Protein AF-A0A961NTB1-F1 (afdb_monomer)

pLDDT: mean 73.33, std 10.01, range [42.09, 91.25]

Radius of gyration: 29.74 Å; Cα contacts (8 Å, |Δi|>4): 71; chains: 1; bounding box: 65×38×80 Å

Secondary structure (DSSP, 8-state):
----TT-HHHHHHHHHHH-SSS--HHHHHHHHH-HHHHHHHHHHHHHHHHHHHHTTSPPPHHHHHHHIIIIIHHHHHHHHHHHHHHHHHHHHHHHHHHHTTSTTT--HHHHHHHHHHHHHHHHHHHHHHHHHHHHHHHHHHHHHHHHHHIIIIIHHHHTT-

Sequence (161 aa):
MKNNTSDPRAMAMREIYTNTSDLSGTTRALIQKEPAIRAEYELARRIEDGITRLATRPVPGRLRSMVFGALYQPAYRVWHILAATLLLGVAPLFLAHSFRNLPGLGSGWIASMFALYGVLILVLMMPLAFQIFRKNTDRLEHFKDSFDDYIEHGLRALRFR

Solvent-accessible surface area (backbone atoms only — not comparable to full-atom values): 9027 Å² total; per-residue (Å²): 134,82,80,72,85,77,44,69,64,58,52,34,52,52,44,40,77,72,38,72,88,75,65,54,73,68,39,53,52,42,38,75,72,33,70,70,53,31,53,50,44,54,50,45,47,53,49,51,54,49,56,65,48,50,79,75,47,81,73,54,67,69,58,52,50,50,50,41,60,60,52,51,48,53,51,52,51,51,51,51,51,50,51,50,51,51,50,56,49,46,48,34,56,53,49,42,58,61,38,58,78,39,89,92,60,50,49,68,65,57,44,49,53,36,50,51,50,26,53,51,51,53,61,66,43,46,62,56,53,49,53,53,51,51,58,50,51,58,51,46,52,53,43,50,55,52,49,52,50,42,54,63,53,52,51,54,63,61,73,78,111

Foldseek 3Di:
DPPPVPDLLVVLLVQLQVDLVDDDPSSVVCLVVPVVSVVSSVVSVVVVVVVVVVVVDDDPVVVVVLCCVLPVVLVVVLVVLVVVLVCLLCVLVVVLVVQCPPPPRNDVVNNVVSNVVSVVVNVVCVVVNVVSVVVSVVSNVVSVVVVVVCVVVVVVVVVVD

Mean predicted aligned error: 15.98 Å

Structure (mmCIF, N/CA/C/O backbone):
data_AF-A0A961NTB1-F1
#
_entry.id   AF-A0A961NTB1-F1
#
loop_
_atom_site.group_PDB
_atom_site.id
_atom_site.type_symbol
_atom_site.label_atom_id
_atom_site.label_alt_id
_atom_site.label_comp_id
_atom_site.label_asym_id
_atom_site.label_entity_id
_atom_site.label_seq_id
_atom_site.pdbx_PDB_ins_code
_atom_site.Cartn_x
_atom_site.Cartn_y
_atom_site.Cartn_z
_atom_site.occupancy
_atom_site.B_iso_or_equiv
_atom_site.auth_seq_id
_atom_site.auth_comp_id
_atom_site.auth_asym_id
_atom_site.auth_atom_id
_atom_site.pdbx_PDB_model_num
ATOM 1 N N . MET A 1 1 ? -1.975 20.776 36.858 1.00 45.09 1 MET A N 1
ATOM 2 C CA . MET A 1 1 ? -2.277 19.413 36.367 1.00 45.09 1 MET A CA 1
ATOM 3 C C . MET A 1 1 ? -1.853 18.424 37.444 1.00 45.09 1 MET A C 1
ATOM 5 O O . MET A 1 1 ? -0.663 18.191 37.600 1.00 45.09 1 MET A O 1
ATOM 9 N N . LYS A 1 2 ? -2.786 17.940 38.277 1.00 43.62 2 LYS A N 1
ATOM 10 C CA . LYS A 1 2 ? -2.483 16.873 39.245 1.00 43.62 2 LYS A CA 1
ATOM 11 C C . LYS A 1 2 ? -2.319 15.578 38.450 1.00 43.62 2 LYS A C 1
ATOM 13 O O . LYS A 1 2 ? -3.240 15.194 37.737 1.00 43.62 2 LYS A O 1
ATOM 18 N N . ASN A 1 3 ? -1.139 14.966 38.528 1.00 45.94 3 ASN A N 1
ATOM 19 C CA . ASN A 1 3 ? -0.862 13.668 37.923 1.00 45.94 3 ASN A CA 1
ATOM 20 C C . ASN A 1 3 ? -1.839 12.644 38.511 1.00 45.94 3 ASN A C 1
ATOM 22 O O . ASN A 1 3 ? -1.754 12.307 39.687 1.00 45.94 3 ASN A O 1
ATOM 26 N N . ASN A 1 4 ? -2.786 12.186 37.693 1.00 50.62 4 ASN A N 1
ATOM 27 C CA . ASN A 1 4 ? -3.852 11.259 38.074 1.00 50.62 4 ASN A CA 1
ATOM 28 C C . ASN A 1 4 ? -3.352 9.797 38.123 1.00 50.62 4 ASN A C 1
ATOM 30 O O . ASN A 1 4 ? -4.091 8.857 37.857 1.00 50.62 4 ASN A O 1
ATOM 34 N N . THR A 1 5 ? -2.061 9.604 38.412 1.00 54.62 5 THR A N 1
ATOM 35 C CA . THR A 1 5 ? -1.369 8.307 38.458 1.00 54.62 5 THR A CA 1
ATOM 36 C C . THR A 1 5 ? -1.569 7.567 39.778 1.00 54.62 5 THR A C 1
ATOM 38 O O . THR A 1 5 ? -0.881 6.590 40.029 1.00 54.62 5 THR A O 1
ATOM 41 N N . SER A 1 6 ? -2.482 8.012 40.634 1.00 65.75 6 SER A N 1
ATOM 42 C CA . SER A 1 6 ? -2.787 7.371 41.917 1.00 65.75 6 SER A CA 1
ATOM 43 C C . SER A 1 6 ? -4.251 6.959 42.055 1.00 65.75 6 SER A C 1
ATOM 45 O O . SER A 1 6 ? -4.626 6.456 43.110 1.00 65.75 6 SER A O 1
ATOM 47 N N . ASP A 1 7 ? -5.074 7.129 41.012 1.00 80.69 7 ASP A N 1
ATOM 48 C CA . ASP A 1 7 ? -6.429 6.579 41.009 1.00 80.69 7 ASP A CA 1
ATOM 49 C C . ASP A 1 7 ? -6.374 5.070 40.687 1.00 80.69 7 ASP A C 1
ATOM 51 O O . ASP A 1 7 ? -6.035 4.694 39.555 1.00 80.69 7 ASP A O 1
ATOM 55 N N . PRO A 1 8 ? -6.709 4.189 41.651 1.00 78.94 8 PRO A N 1
ATOM 56 C CA . PRO A 1 8 ? -6.689 2.744 41.444 1.00 78.94 8 PRO A CA 1
ATOM 57 C C . PRO A 1 8 ? -7.634 2.292 40.320 1.00 78.94 8 PRO A C 1
ATOM 59 O O . PRO A 1 8 ? -7.376 1.265 39.692 1.00 78.94 8 PRO A O 1
ATOM 62 N N . ARG A 1 9 ? -8.680 3.067 39.993 1.00 82.38 9 ARG A N 1
ATOM 63 C CA . ARG A 1 9 ? -9.570 2.774 38.858 1.00 82.38 9 ARG A CA 1
ATOM 64 C C . ARG A 1 9 ? -8.898 3.030 37.516 1.00 82.38 9 ARG A C 1
ATOM 66 O O . ARG A 1 9 ? -8.998 2.206 36.612 1.00 82.38 9 ARG A O 1
ATOM 73 N N . ALA A 1 10 ? -8.194 4.154 37.386 1.00 82.44 10 ALA A N 1
ATOM 74 C CA . ALA A 1 10 ? -7.485 4.502 36.157 1.00 82.44 10 ALA A CA 1
ATOM 75 C C . ALA A 1 10 ? -6.348 3.508 35.866 1.00 82.44 10 ALA A C 1
ATOM 77 O O . ALA A 1 10 ? -6.126 3.135 34.713 1.00 82.44 10 ALA A O 1
ATOM 78 N N . MET A 1 11 ? -5.669 3.036 36.917 1.00 83.81 11 MET A N 1
ATOM 79 C CA . MET A 1 11 ? -4.665 1.975 36.814 1.00 83.81 11 MET A CA 1
ATOM 80 C C . MET A 1 11 ? -5.277 0.648 36.366 1.00 83.81 11 MET A C 1
ATOM 82 O O . MET A 1 11 ? -4.789 0.065 35.401 1.00 83.81 11 MET A O 1
ATOM 86 N N . ALA A 1 12 ? -6.375 0.221 36.997 1.00 83.19 12 ALA A N 1
ATOM 87 C CA . ALA A 1 12 ? -7.087 -0.997 36.619 1.00 83.19 12 ALA A CA 1
ATOM 88 C C . ALA A 1 12 ? -7.557 -0.959 35.158 1.00 83.19 12 ALA A C 1
ATOM 90 O O . ALA A 1 12 ? -7.362 -1.922 34.422 1.00 83.19 12 ALA A O 1
ATOM 91 N N . MET A 1 13 ? -8.111 0.171 34.710 1.00 84.06 13 MET A N 1
ATOM 92 C CA . MET A 1 13 ? -8.572 0.320 33.330 1.00 84.06 13 MET A CA 1
ATOM 93 C C . MET A 1 13 ? -7.415 0.228 32.332 1.00 84.06 13 MET A C 1
ATOM 95 O O . MET A 1 13 ? -7.504 -0.477 31.329 1.00 84.06 13 MET A O 1
ATOM 99 N N . ARG A 1 14 ? -6.292 0.891 32.625 1.00 84.62 14 ARG A N 1
ATOM 100 C CA . ARG A 1 14 ? -5.097 0.819 31.779 1.00 84.62 14 ARG A CA 1
ATOM 101 C C . ARG A 1 14 ? -4.563 -0.609 31.677 1.00 84.62 14 ARG A C 1
ATOM 103 O O . ARG A 1 14 ? -4.164 -1.026 30.595 1.00 84.62 14 ARG A O 1
ATOM 110 N N . GLU A 1 15 ? -4.568 -1.345 32.782 1.00 84.31 15 GLU A N 1
ATOM 111 C CA . GLU A 1 15 ? -4.112 -2.734 32.832 1.00 84.31 15 GLU A CA 1
ATOM 112 C C . GLU A 1 15 ? -5.020 -3.654 31.999 1.00 84.31 15 GLU A C 1
ATOM 114 O O . GLU A 1 15 ? -4.524 -4.389 31.145 1.00 84.31 15 GLU A O 1
ATOM 119 N N . ILE A 1 16 ? -6.345 -3.510 32.141 1.00 84.88 16 ILE A N 1
ATOM 120 C CA . ILE A 1 16 ? -7.360 -4.236 31.356 1.00 84.88 16 ILE A CA 1
ATOM 121 C C . ILE A 1 16 ? -7.157 -4.048 29.848 1.00 84.88 16 ILE A C 1
ATOM 123 O O . ILE A 1 16 ? -7.198 -5.023 29.103 1.00 84.88 16 ILE A O 1
ATOM 127 N N . TYR A 1 17 ? -6.903 -2.819 29.392 1.00 79.12 17 TYR A N 1
ATOM 128 C CA . TYR A 1 17 ? -6.703 -2.529 27.967 1.00 79.12 17 TYR A CA 1
ATOM 129 C C . TYR A 1 17 ? -5.298 -2.863 27.445 1.00 79.12 17 TYR A C 1
ATOM 131 O O . TYR A 1 17 ? -5.085 -2.846 26.234 1.00 79.12 17 TYR A O 1
ATOM 139 N N . THR A 1 18 ? -4.342 -3.159 28.329 1.00 82.56 18 THR A N 1
ATOM 140 C CA . THR A 1 18 ? -2.987 -3.562 27.925 1.00 82.56 18 THR A CA 1
ATOM 141 C C . THR A 1 18 ? -2.905 -5.073 27.743 1.00 82.56 18 THR A C 1
ATOM 143 O O . THR A 1 18 ? -2.387 -5.535 26.728 1.00 82.56 18 THR A O 1
ATOM 146 N N . ASN A 1 19 ? -3.399 -5.844 28.716 1.00 78.19 19 ASN A N 1
ATOM 147 C CA . ASN A 1 19 ? -3.406 -7.302 28.653 1.00 78.19 19 ASN A CA 1
ATOM 148 C C . ASN A 1 19 ? -4.430 -7.886 29.641 1.00 78.19 19 ASN A C 1
ATOM 150 O O . ASN A 1 19 ? -4.226 -7.821 30.854 1.00 78.19 19 ASN A O 1
ATOM 154 N N . THR A 1 20 ? -5.506 -8.514 29.149 1.00 82.25 20 THR A N 1
ATOM 155 C CA . THR A 1 20 ? -6.525 -9.094 30.045 1.00 82.25 20 THR A CA 1
ATOM 156 C C . THR A 1 20 ? -6.093 -10.413 30.694 1.00 82.25 20 THR A C 1
ATOM 158 O O . THR A 1 20 ? -6.729 -10.858 31.658 1.00 82.25 20 THR A O 1
ATOM 161 N N . SER A 1 21 ? -5.018 -11.037 30.196 1.00 81.06 21 SER A N 1
ATOM 162 C CA . SER A 1 21 ? -4.499 -12.316 30.697 1.00 81.06 21 SER A CA 1
ATOM 163 C C . SER A 1 21 ? -3.583 -12.172 31.919 1.00 81.06 21 SER A C 1
ATOM 165 O O . SER A 1 21 ? -3.552 -13.072 32.761 1.00 81.06 21 SER A O 1
ATOM 167 N N . ASP A 1 22 ? -2.915 -11.025 32.071 1.00 84.88 22 ASP A N 1
ATOM 168 C CA . ASP A 1 22 ? -1.942 -10.763 33.139 1.00 84.88 22 ASP A CA 1
ATOM 169 C C . ASP A 1 22 ? -2.355 -9.567 34.007 1.00 84.88 22 ASP A C 1
ATOM 171 O O . ASP A 1 22 ? -1.724 -8.516 34.026 1.00 84.88 22 ASP A O 1
ATOM 175 N N . LEU A 1 23 ? -3.487 -9.722 34.700 1.00 87.19 23 LEU A N 1
ATOM 176 C CA . LEU A 1 23 ? -4.004 -8.703 35.614 1.00 87.19 23 LEU A CA 1
ATOM 177 C C . LEU A 1 23 ? -3.471 -8.885 37.036 1.00 87.19 23 LEU A C 1
ATOM 179 O O . LEU A 1 23 ? -3.621 -9.971 37.620 1.00 87.19 23 LEU A O 1
ATOM 183 N N . SER A 1 24 ? -2.993 -7.792 37.629 1.00 87.75 24 SER A N 1
ATOM 184 C CA . SER A 1 24 ? -2.619 -7.683 39.037 1.00 87.75 24 SER A CA 1
ATOM 185 C C . SER A 1 24 ? -3.759 -8.072 39.987 1.00 87.75 24 SER A C 1
ATOM 187 O O . SER A 1 24 ? -4.953 -7.922 39.700 1.00 87.75 24 SER A O 1
ATOM 189 N N . GLY A 1 25 ? -3.396 -8.557 41.179 1.00 85.44 25 GLY A N 1
ATOM 190 C CA . GLY A 1 25 ? -4.367 -8.955 42.206 1.00 85.44 25 GLY A CA 1
ATOM 191 C C . GLY A 1 25 ? -5.297 -7.815 42.644 1.00 85.44 25 GLY A C 1
ATOM 192 O O . GLY A 1 25 ? -6.472 -8.052 42.928 1.00 85.44 25 GLY A O 1
ATOM 193 N N . THR A 1 26 ? -4.808 -6.572 42.629 1.00 85.94 26 THR A N 1
ATOM 194 C CA . THR A 1 26 ? -5.594 -5.367 42.931 1.00 85.94 26 THR A CA 1
ATOM 195 C C . THR A 1 26 ? -6.665 -5.103 41.878 1.00 85.94 26 THR A C 1
ATOM 197 O O . THR A 1 26 ? -7.818 -4.846 42.228 1.00 85.94 26 THR A O 1
ATOM 200 N N . THR A 1 27 ? -6.326 -5.249 40.598 1.00 85.75 27 THR A N 1
ATOM 201 C CA . THR A 1 27 ? -7.266 -5.069 39.485 1.00 85.75 27 THR A CA 1
ATOM 202 C C . THR A 1 27 ? -8.315 -6.176 39.453 1.00 85.75 27 THR A C 1
ATOM 204 O O . THR A 1 27 ? -9.500 -5.897 39.277 1.00 85.75 27 THR A O 1
ATOM 207 N N . ARG A 1 28 ? -7.935 -7.425 39.756 1.00 87.62 28 ARG A N 1
ATOM 208 C CA . ARG A 1 28 ? -8.900 -8.532 39.916 1.00 87.62 28 ARG A CA 1
ATOM 209 C C . ARG A 1 28 ? -9.901 -8.277 41.042 1.00 87.62 28 ARG A C 1
ATOM 211 O O . ARG A 1 28 ? -11.092 -8.534 40.871 1.00 87.62 28 ARG A O 1
ATOM 218 N N . ALA A 1 29 ? -9.441 -7.752 42.177 1.00 87.75 29 ALA A N 1
ATOM 219 C CA . ALA A 1 29 ? -10.323 -7.398 43.285 1.00 87.75 29 ALA A CA 1
ATOM 220 C C . ALA A 1 29 ? -11.282 -6.249 42.918 1.00 87.75 29 ALA A C 1
ATOM 222 O O . ALA A 1 29 ? -12.450 -6.281 43.305 1.00 87.75 29 ALA A O 1
ATOM 223 N N . LEU A 1 30 ? -10.817 -5.263 42.142 1.00 88.31 30 LEU A N 1
ATOM 224 C CA . LEU A 1 30 ? -11.649 -4.173 41.617 1.00 88.31 30 LEU A CA 1
ATOM 225 C C . LEU A 1 30 ? -12.712 -4.676 40.635 1.00 88.31 30 LEU A C 1
ATOM 227 O O . LEU A 1 30 ? -13.869 -4.291 40.767 1.00 88.31 30 LEU A O 1
ATOM 231 N N . ILE A 1 31 ? -12.365 -5.596 39.732 1.00 89.38 31 ILE A N 1
ATOM 232 C CA . ILE A 1 31 ? -13.319 -6.243 38.811 1.00 89.38 31 ILE A CA 1
ATOM 233 C C . ILE A 1 31 ? -14.448 -6.954 39.577 1.00 89.38 31 ILE A C 1
ATOM 235 O O . ILE A 1 31 ? -15.596 -6.939 39.144 1.00 89.38 31 ILE A O 1
ATOM 239 N N . GLN A 1 32 ? -14.155 -7.574 40.724 1.00 88.50 32 GLN A N 1
ATOM 240 C CA . GLN A 1 32 ? -15.183 -8.245 41.531 1.00 88.50 32 GLN A CA 1
ATOM 241 C C . GLN A 1 32 ? -16.088 -7.270 42.293 1.00 88.50 32 GLN A C 1
ATOM 243 O O . GLN A 1 32 ? -17.254 -7.582 42.532 1.00 88.50 32 GLN A O 1
ATOM 248 N N . LYS A 1 33 ? -15.555 -6.112 42.695 1.00 88.44 33 LYS A N 1
ATOM 249 C CA . LYS A 1 33 ? -16.258 -5.139 43.543 1.00 88.44 33 LYS A CA 1
ATOM 250 C C . LYS A 1 33 ? -17.017 -4.079 42.751 1.00 88.44 33 LYS A C 1
ATOM 252 O O . LYS A 1 33 ? -18.043 -3.602 43.225 1.00 88.44 33 LYS A O 1
ATOM 257 N N . GLU A 1 34 ? -16.524 -3.699 41.575 1.00 91.25 34 GLU A N 1
ATOM 258 C CA . GLU A 1 34 ? -17.072 -2.593 40.794 1.00 91.25 34 GLU A CA 1
ATOM 259 C C . GLU A 1 34 ? -17.683 -3.069 39.467 1.00 91.25 34 GLU A C 1
ATOM 261 O O . GLU A 1 34 ? -16.960 -3.525 38.576 1.00 91.25 34 GLU A O 1
ATOM 266 N N . PRO A 1 35 ? -19.006 -2.910 39.270 1.00 87.38 35 PRO A N 1
ATOM 267 C CA . PRO A 1 35 ? -19.680 -3.390 38.064 1.00 87.38 35 PRO A CA 1
ATOM 268 C C . PRO A 1 35 ? -19.224 -2.662 36.790 1.00 87.38 35 PRO A C 1
ATOM 270 O O . PRO A 1 35 ? -19.199 -3.271 35.724 1.00 87.38 35 PRO A O 1
ATOM 273 N N . ALA A 1 36 ? -18.819 -1.391 36.891 1.00 86.25 36 ALA A N 1
ATOM 274 C CA . ALA A 1 36 ? -18.309 -0.625 35.754 1.00 86.25 36 ALA A CA 1
ATOM 275 C C . ALA A 1 36 ? -16.982 -1.198 35.225 1.00 86.25 36 ALA A C 1
ATOM 277 O O . ALA A 1 36 ? -16.850 -1.452 34.032 1.00 86.25 36 ALA A O 1
ATOM 278 N N . ILE A 1 37 ? -16.027 -1.485 36.117 1.00 86.62 37 ILE A N 1
ATOM 279 C CA . ILE A 1 37 ? -14.732 -2.081 35.749 1.00 86.62 37 ILE A CA 1
ATOM 280 C C . ILE A 1 37 ? -14.922 -3.511 35.235 1.00 86.62 37 ILE A C 1
ATOM 282 O O . ILE A 1 37 ? -14.245 -3.938 34.301 1.00 86.62 37 ILE A O 1
ATOM 286 N N . ARG A 1 38 ? -15.883 -4.252 35.796 1.00 88.38 38 ARG A N 1
ATOM 287 C CA . ARG A 1 38 ? -16.241 -5.582 35.300 1.00 88.38 38 ARG A CA 1
ATOM 288 C C . ARG A 1 38 ? -16.754 -5.560 33.862 1.00 88.38 38 ARG A C 1
ATOM 290 O O . ARG A 1 38 ? -16.325 -6.391 33.067 1.00 88.38 38 ARG A O 1
ATOM 297 N N . ALA A 1 39 ? -17.651 -4.632 33.531 1.00 84.12 39 ALA A N 1
ATOM 298 C CA . ALA A 1 39 ? -18.184 -4.502 32.177 1.00 84.12 39 ALA A CA 1
ATOM 299 C C . ALA A 1 39 ? -17.071 -4.196 31.161 1.00 84.12 39 ALA A C 1
ATOM 301 O O . ALA A 1 39 ? -17.033 -4.788 30.084 1.00 84.12 39 ALA A O 1
ATOM 302 N N . GLU A 1 40 ? -16.132 -3.332 31.540 1.00 84.00 40 GLU A N 1
ATOM 303 C CA . GLU A 1 40 ? -14.967 -2.970 30.726 1.00 84.00 40 GLU A CA 1
ATOM 304 C C . GLU A 1 40 ? -14.004 -4.150 30.540 1.00 84.00 40 GLU A C 1
ATOM 306 O O . GLU A 1 40 ? -13.572 -4.430 29.424 1.00 84.00 40 GLU A O 1
ATOM 311 N N . TYR A 1 41 ? -13.743 -4.923 31.599 1.00 87.50 41 TYR A N 1
ATOM 312 C CA . TYR A 1 41 ? -12.978 -6.167 31.503 1.00 87.50 41 TYR A CA 1
ATOM 313 C C . TYR A 1 41 ? -13.639 -7.193 30.571 1.00 87.50 41 TYR A C 1
ATOM 315 O O . TYR A 1 41 ? -12.973 -7.786 29.721 1.00 87.50 41 TYR A O 1
ATOM 323 N N . GLU A 1 42 ? -14.950 -7.403 30.698 1.00 86.25 42 GLU A N 1
ATOM 324 C CA . GLU A 1 42 ? -15.690 -8.329 29.835 1.00 86.25 42 GLU A CA 1
ATOM 325 C C . GLU A 1 42 ? -15.691 -7.867 28.369 1.00 86.25 42 GLU A C 1
ATOM 327 O O . GLU A 1 42 ? -15.586 -8.701 27.465 1.00 86.25 42 GLU A O 1
ATOM 332 N N . LEU A 1 43 ? -15.767 -6.556 28.117 1.00 81.88 43 LEU A N 1
ATOM 333 C CA . LEU A 1 43 ? -15.642 -5.981 26.778 1.00 81.88 43 LEU A CA 1
ATOM 334 C C . LEU A 1 43 ? -14.243 -6.224 26.198 1.00 81.88 43 LEU A C 1
ATOM 336 O O . LEU A 1 43 ? -14.135 -6.768 25.098 1.00 81.88 43 LEU A O 1
ATOM 340 N N . ALA A 1 44 ? -13.192 -5.876 26.943 1.00 81.25 44 ALA A N 1
ATOM 341 C CA . ALA A 1 44 ? -11.805 -6.066 26.526 1.00 81.25 44 ALA A CA 1
ATOM 342 C C . ALA A 1 44 ? -11.513 -7.540 26.211 1.00 81.25 44 ALA A C 1
ATOM 344 O O . ALA A 1 44 ? -10.963 -7.855 25.156 1.00 81.25 44 ALA A O 1
ATOM 345 N N . ARG A 1 45 ? -11.994 -8.461 27.052 1.00 84.44 45 ARG A N 1
ATOM 346 C CA . ARG A 1 45 ? -11.826 -9.903 26.844 1.00 84.44 45 ARG A CA 1
ATOM 347 C C . ARG A 1 45 ? -12.571 -10.418 25.612 1.00 84.44 45 ARG A C 1
ATOM 349 O O . ARG A 1 45 ? -12.041 -11.248 24.883 1.00 84.44 45 ARG A O 1
ATOM 356 N N . ARG A 1 46 ? -13.776 -9.908 25.327 1.00 79.50 46 ARG A N 1
ATOM 357 C CA . ARG A 1 46 ? -14.509 -10.239 24.087 1.00 79.50 46 ARG A CA 1
ATOM 358 C C . ARG A 1 46 ? -13.786 -9.740 22.839 1.00 79.50 46 ARG A C 1
ATOM 360 O O . ARG A 1 46 ? -13.840 -10.413 21.810 1.00 79.50 46 ARG A O 1
ATOM 367 N N . ILE A 1 47 ? -13.154 -8.569 22.915 1.00 75.25 47 ILE A N 1
ATOM 368 C CA . ILE A 1 47 ? -12.336 -8.031 21.823 1.00 75.25 47 ILE A CA 1
ATOM 369 C C . ILE A 1 47 ? -11.113 -8.924 21.614 1.00 75.25 47 ILE A C 1
ATOM 371 O O . ILE A 1 47 ? -10.869 -9.340 20.484 1.00 75.25 47 ILE A O 1
ATOM 375 N N . GLU A 1 48 ? -10.400 -9.273 22.686 1.00 76.62 48 GLU A N 1
ATOM 376 C CA . GLU A 1 48 ? -9.225 -10.148 22.636 1.00 76.62 48 GLU A CA 1
ATOM 377 C C . GLU A 1 48 ? -9.577 -11.522 22.049 1.00 76.62 48 GLU A C 1
ATOM 379 O O . GLU A 1 48 ? -9.006 -11.914 21.032 1.00 76.62 48 GLU A O 1
ATOM 384 N N . ASP A 1 49 ? -10.625 -12.175 22.563 1.00 78.25 49 ASP A N 1
ATOM 385 C CA . ASP A 1 49 ? -11.155 -13.429 22.013 1.00 78.25 49 ASP A CA 1
ATOM 386 C C . ASP A 1 49 ? -11.565 -13.287 20.536 1.00 78.25 49 ASP A C 1
ATOM 388 O O . ASP A 1 49 ? -11.381 -14.206 19.731 1.00 78.25 49 ASP A O 1
ATOM 392 N N . GLY A 1 50 ? -12.137 -12.140 20.161 1.00 70.25 50 GLY A N 1
ATOM 393 C CA . GLY A 1 50 ? -12.502 -11.812 18.786 1.00 70.25 50 GLY A CA 1
ATOM 394 C C . GLY A 1 50 ? -11.287 -11.734 17.862 1.00 70.25 50 GLY A C 1
ATOM 395 O O . GLY A 1 50 ? -11.320 -12.309 16.772 1.00 70.25 50 GLY A O 1
ATOM 396 N N . ILE A 1 51 ? -10.207 -11.090 18.309 1.00 69.88 51 ILE A N 1
ATOM 397 C CA . ILE A 1 51 ? -8.937 -10.964 17.580 1.00 69.88 51 ILE A CA 1
ATOM 398 C C . ILE A 1 51 ? -8.259 -12.331 17.446 1.00 69.88 51 ILE A C 1
ATOM 400 O O . ILE A 1 51 ? -7.867 -12.712 16.340 1.00 69.88 51 ILE A O 1
ATOM 404 N N . THR A 1 52 ? -8.182 -13.120 18.522 1.00 70.62 52 THR A N 1
ATOM 405 C CA . THR A 1 52 ? -7.582 -14.465 18.481 1.00 70.62 52 THR A CA 1
ATOM 406 C C . THR A 1 52 ? -8.349 -15.388 17.531 1.00 70.62 52 THR A C 1
ATOM 408 O O . THR A 1 52 ? -7.755 -16.171 16.787 1.00 70.62 52 THR A O 1
ATOM 411 N N . ARG A 1 53 ? -9.682 -15.270 17.490 1.00 68.50 53 ARG A N 1
ATOM 412 C CA . ARG A 1 53 ? -10.540 -16.020 16.555 1.00 68.50 53 ARG A CA 1
ATOM 413 C C . ARG A 1 53 ? -10.513 -15.468 15.130 1.00 68.50 53 ARG A C 1
ATOM 415 O O . ARG A 1 53 ? -10.875 -16.193 14.208 1.00 68.50 53 ARG A O 1
ATOM 422 N N . LEU A 1 54 ? -10.096 -14.219 14.919 1.00 62.31 54 LEU A N 1
ATOM 423 C CA . LEU A 1 54 ? -9.957 -13.642 13.580 1.00 62.31 54 LEU A CA 1
ATOM 424 C C . LEU A 1 54 ? -8.867 -14.364 12.780 1.00 62.31 54 LEU A C 1
ATOM 426 O O . LEU A 1 54 ? -9.059 -14.615 11.594 1.00 62.31 54 LEU A O 1
ATOM 430 N N . ALA A 1 55 ? -7.770 -14.757 13.436 1.00 58.84 55 ALA A N 1
ATOM 431 C CA . ALA A 1 55 ? -6.653 -15.459 12.799 1.00 58.84 55 ALA A CA 1
ATOM 432 C C . ALA A 1 55 ? -7.038 -16.840 12.232 1.00 58.84 55 ALA A C 1
ATOM 434 O O . ALA A 1 55 ? -6.417 -17.315 11.285 1.00 58.84 55 ALA A O 1
ATOM 435 N N . THR A 1 56 ? -8.066 -17.483 12.791 1.00 62.25 56 THR A N 1
ATOM 436 C CA . THR A 1 56 ? -8.521 -18.824 12.383 1.00 62.25 56 THR A CA 1
ATOM 437 C C . THR A 1 56 ? -9.750 -18.802 11.477 1.00 62.25 56 THR A C 1
ATOM 439 O O . THR A 1 56 ? -10.118 -19.835 10.916 1.00 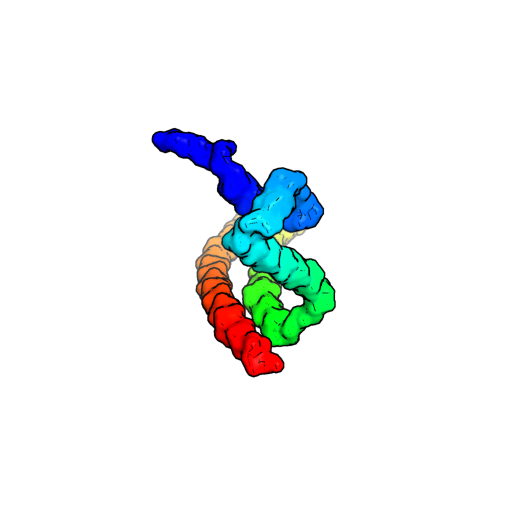62.25 56 THR A O 1
ATOM 442 N N . ARG A 1 57 ? -10.396 -17.643 11.295 1.00 64.19 57 ARG A N 1
ATOM 443 C CA . ARG A 1 57 ? -11.570 -17.521 10.427 1.00 64.19 57 ARG A CA 1
ATOM 444 C C . ARG A 1 57 ? -11.148 -17.259 8.981 1.00 64.19 57 ARG A C 1
ATOM 446 O O . ARG A 1 57 ? -10.360 -16.348 8.730 1.00 64.19 57 ARG A O 1
ATOM 453 N N . PRO A 1 58 ? -11.699 -18.000 8.003 1.00 61.81 58 PRO A N 1
ATOM 454 C CA . PRO A 1 58 ? -11.452 -17.702 6.603 1.00 61.81 58 PRO A CA 1
ATOM 455 C C . PRO A 1 58 ? -11.979 -16.300 6.285 1.00 61.81 58 PRO A C 1
ATOM 457 O O . PRO A 1 58 ? -13.140 -15.981 6.552 1.00 61.81 58 PRO A O 1
ATOM 460 N N . VAL A 1 59 ? -11.114 -15.459 5.716 1.00 65.75 59 VAL A N 1
ATOM 461 C CA . VAL A 1 59 ? -11.489 -14.117 5.263 1.00 65.75 59 VAL A CA 1
ATOM 462 C C . VAL A 1 59 ? -12.645 -14.251 4.264 1.00 65.75 59 VAL A C 1
ATOM 464 O O . VAL A 1 59 ? -12.510 -15.013 3.300 1.00 65.75 59 VAL A O 1
ATOM 467 N N . PRO A 1 60 ? -13.768 -13.527 4.445 1.00 74.50 60 PRO A N 1
ATOM 468 C CA . PRO A 1 60 ? -14.876 -13.569 3.501 1.00 74.50 60 PRO A CA 1
ATOM 469 C C . PRO A 1 60 ? -14.372 -13.286 2.083 1.00 74.50 60 PRO A C 1
ATOM 471 O O . PRO A 1 60 ? -13.645 -12.315 1.868 1.00 74.50 60 PRO A O 1
ATOM 474 N N . GLY A 1 61 ? -14.761 -14.113 1.106 1.00 71.19 61 GLY A N 1
ATOM 475 C CA . GLY A 1 61 ? -14.233 -14.026 -0.264 1.00 71.19 61 GLY A CA 1
ATOM 476 C C . GLY A 1 61 ? -14.352 -12.626 -0.878 1.00 71.19 61 GLY A C 1
ATOM 477 O O . GLY A 1 61 ? -13.429 -12.169 -1.547 1.00 71.19 61 GLY A O 1
ATOM 478 N N . ARG A 1 62 ? -15.431 -11.903 -0.545 1.00 70.06 62 ARG A N 1
ATOM 479 C CA . ARG A 1 62 ? -15.671 -10.512 -0.957 1.00 70.06 62 ARG A CA 1
ATOM 480 C C . ARG A 1 62 ? -14.637 -9.528 -0.393 1.00 70.06 62 ARG A C 1
ATOM 482 O O . ARG A 1 62 ? -14.169 -8.659 -1.123 1.00 70.06 62 ARG A O 1
ATOM 489 N N . LEU A 1 63 ? -14.239 -9.699 0.871 1.00 66.75 63 LEU A N 1
ATOM 490 C CA . LEU A 1 63 ? -13.192 -8.895 1.511 1.00 66.75 63 LEU A CA 1
ATOM 491 C C . LEU A 1 63 ? -11.833 -9.184 0.868 1.00 66.75 63 LEU A C 1
ATOM 493 O O . LEU A 1 63 ? -11.087 -8.266 0.545 1.00 66.75 63 LEU A O 1
ATOM 497 N N . ARG A 1 64 ? -11.544 -10.466 0.608 1.00 64.44 64 ARG A N 1
ATOM 498 C CA . ARG A 1 64 ? -10.311 -10.893 -0.065 1.00 64.44 64 ARG A CA 1
ATOM 499 C C . ARG A 1 64 ? -10.196 -10.287 -1.464 1.00 64.44 64 ARG A C 1
ATOM 501 O O . ARG A 1 64 ? -9.136 -9.772 -1.804 1.00 64.44 64 ARG A O 1
ATOM 508 N N . SER A 1 65 ? -11.270 -10.300 -2.256 1.00 70.38 65 SER A N 1
ATOM 509 C CA . SER A 1 65 ? -11.280 -9.674 -3.586 1.00 70.38 65 SER A CA 1
ATOM 510 C C . SER A 1 65 ? -11.154 -8.151 -3.528 1.00 70.38 65 SER A C 1
ATOM 512 O O . SER A 1 65 ? -10.462 -7.574 -4.362 1.00 70.38 65 SER A O 1
ATOM 514 N N . MET A 1 66 ? -11.771 -7.506 -2.533 1.00 65.44 66 MET A N 1
ATOM 515 C CA . MET A 1 66 ? -11.659 -6.060 -2.312 1.00 65.44 66 MET A CA 1
ATOM 516 C C . MET A 1 66 ? -10.218 -5.658 -1.983 1.00 65.44 66 MET A C 1
ATOM 518 O O . MET A 1 66 ? -9.659 -4.786 -2.643 1.00 65.44 66 MET A O 1
ATOM 522 N N . VAL A 1 67 ? -9.584 -6.357 -1.038 1.00 65.25 67 VAL A N 1
ATOM 523 C CA . VAL A 1 67 ? -8.176 -6.144 -0.673 1.00 65.25 67 VAL A CA 1
ATOM 524 C C . VAL A 1 67 ? -7.258 -6.406 -1.868 1.00 65.25 67 VAL A C 1
ATOM 526 O O . VAL A 1 67 ? -6.357 -5.617 -2.140 1.00 65.25 67 VAL A O 1
ATOM 529 N N . PHE A 1 68 ? -7.491 -7.474 -2.635 1.00 65.12 68 PHE A N 1
ATOM 530 C CA . PHE A 1 68 ? -6.653 -7.787 -3.794 1.00 65.12 68 PHE A CA 1
ATOM 531 C C . PHE A 1 68 ? -6.772 -6.737 -4.911 1.00 65.12 68 PHE A C 1
ATOM 533 O O . PHE A 1 68 ? -5.761 -6.299 -5.463 1.00 65.12 68 PHE A O 1
ATOM 540 N N . GLY A 1 69 ? -7.994 -6.294 -5.219 1.00 63.19 69 GLY A N 1
ATOM 541 C CA . GLY A 1 69 ? -8.240 -5.261 -6.227 1.00 63.19 69 GLY A CA 1
ATOM 542 C C . GLY A 1 69 ? -7.675 -3.895 -5.835 1.00 63.19 69 GLY A C 1
ATOM 543 O O . GLY A 1 69 ? -7.153 -3.179 -6.688 1.00 63.19 69 GLY A O 1
ATOM 544 N N . ALA A 1 70 ? -7.727 -3.547 -4.551 1.00 58.94 70 ALA A N 1
ATOM 545 C CA . ALA A 1 70 ? -7.313 -2.230 -4.083 1.00 58.94 70 ALA A CA 1
ATOM 546 C C . ALA A 1 70 ? -5.834 -2.116 -3.701 1.00 58.94 70 ALA A C 1
ATOM 548 O O . ALA A 1 70 ? -5.249 -1.062 -3.916 1.00 58.94 70 ALA A O 1
ATOM 549 N N . LEU A 1 71 ? -5.211 -3.169 -3.162 1.00 59.56 71 LEU A N 1
ATOM 550 C CA . LEU A 1 71 ? -3.800 -3.132 -2.752 1.00 59.56 71 LEU A CA 1
ATOM 551 C C . LEU A 1 71 ? -2.876 -3.771 -3.785 1.00 59.56 71 LEU A C 1
ATOM 553 O O . LEU A 1 71 ? -1.896 -3.162 -4.212 1.00 59.56 71 LEU A O 1
ATOM 557 N N . TYR A 1 72 ? -3.182 -4.994 -4.217 1.00 61.53 72 TYR A N 1
ATOM 558 C CA . TYR A 1 72 ? -2.249 -5.768 -5.038 1.00 61.53 72 TYR A CA 1
ATOM 559 C C . TYR A 1 72 ? -2.242 -5.327 -6.499 1.00 61.53 72 TYR A C 1
ATOM 561 O O . TYR A 1 72 ? -1.181 -5.257 -7.117 1.00 61.53 72 TYR A O 1
ATOM 569 N N . GLN A 1 73 ? -3.401 -4.983 -7.062 1.00 66.62 73 GLN A N 1
ATOM 570 C CA . GLN A 1 73 ? -3.489 -4.565 -8.460 1.00 66.62 73 GLN A CA 1
ATOM 571 C C . GLN A 1 73 ? -2.739 -3.249 -8.765 1.00 66.62 73 GLN A C 1
ATOM 573 O O . GLN A 1 73 ? -2.000 -3.219 -9.757 1.00 66.62 73 GLN A O 1
ATOM 578 N N . PRO A 1 74 ? -2.863 -2.167 -7.969 1.00 62.22 74 PRO A N 1
ATOM 579 C CA . PRO A 1 74 ? -2.068 -0.963 -8.197 1.00 62.22 74 PRO A CA 1
ATOM 580 C C . PRO A 1 74 ? -0.585 -1.176 -7.888 1.00 62.22 74 PRO A C 1
ATOM 582 O O . PRO A 1 74 ? 0.240 -0.729 -8.680 1.00 62.22 74 PRO A O 1
ATOM 585 N N . ALA A 1 75 ? -0.228 -1.923 -6.835 1.00 62.91 75 ALA A N 1
ATOM 586 C CA . ALA A 1 75 ? 1.170 -2.254 -6.545 1.00 62.91 75 ALA A CA 1
ATOM 587 C C . ALA A 1 75 ? 1.836 -3.013 -7.708 1.00 62.91 75 ALA A C 1
ATOM 589 O O . ALA A 1 75 ? 2.938 -2.668 -8.131 1.00 62.91 75 ALA A O 1
ATOM 590 N N . TYR A 1 76 ? 1.132 -3.984 -8.297 1.00 66.00 76 TYR A N 1
ATOM 591 C CA . TYR A 1 76 ? 1.604 -4.728 -9.464 1.00 66.00 76 TYR A CA 1
ATOM 592 C C . TYR A 1 76 ? 1.803 -3.824 -10.689 1.00 66.00 76 TYR A C 1
ATOM 594 O O . TYR A 1 76 ? 2.830 -3.911 -11.365 1.00 66.00 76 TYR A O 1
ATOM 602 N N . ARG A 1 77 ? 0.855 -2.913 -10.958 1.00 69.31 77 ARG A N 1
ATOM 603 C CA . ARG A 1 77 ? 0.967 -1.936 -12.056 1.00 69.31 77 ARG A CA 1
ATOM 604 C C . ARG A 1 77 ? 2.138 -0.980 -11.848 1.00 69.31 77 ARG A C 1
ATOM 606 O O . ARG A 1 77 ? 2.900 -0.756 -12.782 1.00 69.31 77 ARG A O 1
ATOM 613 N N . VAL A 1 78 ? 2.304 -0.455 -10.635 1.00 69.56 78 VAL A N 1
ATOM 614 C CA . VAL A 1 78 ? 3.421 0.430 -10.275 1.00 69.56 78 VAL A CA 1
ATOM 615 C C . VAL A 1 78 ? 4.755 -0.294 -10.439 1.00 69.56 78 VAL A C 1
ATOM 617 O O . VAL A 1 78 ? 5.668 0.270 -11.033 1.00 69.56 78 VAL A O 1
ATOM 620 N N . TRP A 1 79 ? 4.851 -1.555 -10.012 1.00 70.12 79 TRP A N 1
ATOM 621 C CA . TRP A 1 79 ? 6.052 -2.370 -10.200 1.00 70.12 79 TRP A CA 1
ATOM 622 C C . TRP A 1 79 ? 6.416 -2.551 -11.678 1.00 70.12 79 TRP A C 1
ATOM 624 O O . TRP A 1 79 ? 7.576 -2.403 -12.047 1.00 70.12 79 TRP A O 1
ATOM 634 N N . HIS A 1 80 ? 5.430 -2.803 -12.545 1.00 74.31 80 HIS A N 1
ATOM 635 C CA . HIS A 1 80 ? 5.663 -2.948 -13.988 1.00 74.31 80 HIS A CA 1
ATOM 636 C C . HIS A 1 80 ? 6.095 -1.636 -14.638 1.00 74.31 80 HIS A C 1
ATOM 638 O O . HIS A 1 80 ? 6.968 -1.638 -15.500 1.00 74.31 80 HIS A O 1
ATOM 644 N N . ILE A 1 81 ? 5.519 -0.514 -14.207 1.00 72.44 81 ILE A N 1
ATOM 645 C CA . ILE A 1 81 ? 5.909 0.813 -14.689 1.00 72.44 81 ILE A CA 1
ATOM 646 C C . ILE A 1 81 ? 7.326 1.155 -14.226 1.00 72.44 81 ILE A C 1
ATOM 648 O O . ILE A 1 81 ? 8.119 1.636 -15.030 1.00 72.44 81 ILE A O 1
ATOM 652 N N . LEU A 1 82 ? 7.675 0.863 -12.971 1.00 73.31 82 LEU A N 1
ATOM 653 C CA . LEU A 1 82 ? 9.034 1.020 -12.448 1.00 73.31 82 LEU A CA 1
ATOM 654 C C . LEU A 1 82 ? 10.028 0.159 -13.223 1.00 73.31 82 LEU A C 1
ATOM 656 O O . LEU A 1 82 ? 11.041 0.676 -13.682 1.00 73.31 82 LEU A O 1
ATOM 660 N N . ALA A 1 83 ? 9.712 -1.121 -13.423 1.00 74.19 83 ALA A N 1
ATOM 661 C CA . ALA A 1 83 ? 10.543 -2.036 -14.192 1.00 74.19 83 ALA A CA 1
ATOM 662 C C . ALA A 1 83 ? 10.729 -1.542 -15.633 1.00 74.19 83 ALA A C 1
ATOM 664 O O . ALA A 1 83 ? 11.861 -1.461 -16.095 1.00 74.19 83 ALA A O 1
ATOM 665 N N . ALA A 1 84 ? 9.653 -1.135 -16.315 1.00 75.56 84 ALA A N 1
ATOM 666 C CA . ALA A 1 84 ? 9.712 -0.598 -17.674 1.00 75.56 84 ALA A CA 1
ATOM 667 C C . ALA A 1 84 ? 10.513 0.711 -17.754 1.00 75.56 84 ALA A C 1
ATOM 669 O O . ALA A 1 84 ? 11.319 0.876 -18.665 1.00 75.56 84 ALA A O 1
ATOM 670 N N . THR A 1 85 ? 10.341 1.614 -16.786 1.00 74.38 85 THR A N 1
ATOM 671 C CA . THR A 1 85 ? 11.084 2.885 -16.712 1.00 74.38 85 THR A CA 1
ATOM 672 C C . THR A 1 85 ? 12.570 2.636 -16.475 1.00 74.38 85 THR A C 1
ATOM 674 O O . THR A 1 85 ? 13.411 3.251 -17.127 1.00 74.38 85 THR A O 1
ATOM 677 N N . LEU A 1 86 ? 12.905 1.698 -15.587 1.00 77.06 86 LEU A N 1
ATOM 678 C CA . LEU A 1 86 ? 14.284 1.300 -15.325 1.00 77.06 86 LEU A CA 1
ATOM 679 C C . LEU A 1 86 ? 14.918 0.689 -16.581 1.00 77.06 86 LEU A C 1
ATOM 681 O O . LEU A 1 86 ? 16.032 1.052 -16.947 1.00 77.06 86 LEU A O 1
ATOM 685 N N . LEU A 1 87 ? 14.185 -0.174 -17.289 1.00 79.50 87 LEU A N 1
ATOM 686 C CA . LEU A 1 87 ? 14.635 -0.789 -18.538 1.00 79.50 87 LEU A CA 1
ATOM 687 C C . LEU A 1 87 ? 14.863 0.263 -19.635 1.00 79.50 87 LEU A C 1
ATOM 689 O O . LEU A 1 87 ? 15.911 0.250 -20.277 1.00 79.50 87 LEU A O 1
ATOM 693 N N . LEU A 1 88 ? 13.940 1.218 -19.799 1.00 77.62 88 LEU A N 1
ATOM 694 C CA . LEU A 1 88 ? 14.082 2.326 -20.751 1.00 77.62 88 LEU A CA 1
ATOM 695 C C . LEU A 1 88 ? 15.227 3.281 -20.397 1.00 77.62 88 LEU A C 1
ATOM 697 O O . LEU A 1 88 ? 15.868 3.804 -21.302 1.00 77.62 88 LEU A O 1
ATOM 701 N N . GLY A 1 89 ? 15.490 3.519 -19.111 1.00 72.62 89 GLY A N 1
ATOM 702 C CA . GLY A 1 89 ? 16.582 4.389 -18.668 1.00 72.62 89 GLY A CA 1
ATOM 703 C C . GLY A 1 89 ? 17.961 3.733 -18.783 1.00 72.62 89 GLY A C 1
ATOM 704 O O . GLY A 1 89 ? 18.938 4.399 -19.121 1.00 72.62 89 GLY A O 1
ATOM 705 N N . VAL A 1 90 ? 18.049 2.423 -18.536 1.00 76.81 90 VAL A N 1
ATOM 706 C CA . VAL A 1 90 ? 19.314 1.670 -18.574 1.00 76.81 90 VAL A CA 1
ATOM 707 C C . VAL A 1 90 ? 19.669 1.219 -19.995 1.00 76.81 90 VAL A C 1
ATOM 709 O O . VAL A 1 90 ? 20.853 1.150 -20.326 1.00 76.81 90 VAL A O 1
ATOM 712 N N . ALA A 1 91 ? 18.687 0.974 -20.869 1.00 77.56 91 ALA A N 1
ATOM 713 C CA . ALA A 1 91 ? 18.931 0.532 -22.245 1.00 77.56 91 ALA A CA 1
ATOM 714 C C . ALA A 1 91 ? 19.878 1.451 -23.057 1.00 77.56 91 ALA A C 1
ATOM 716 O O . ALA A 1 91 ? 20.808 0.923 -23.671 1.00 77.56 91 ALA A O 1
ATOM 717 N N . PRO A 1 92 ? 19.749 2.795 -23.038 1.00 73.19 92 PRO A N 1
ATOM 718 C CA . PRO A 1 92 ? 20.673 3.700 -23.725 1.00 73.19 92 PRO A CA 1
ATOM 719 C C . PRO A 1 92 ? 22.101 3.623 -23.180 1.00 73.19 92 PRO A C 1
ATOM 721 O O . PRO A 1 92 ? 23.056 3.696 -23.950 1.00 73.19 92 PRO A O 1
ATOM 724 N N . LEU A 1 93 ? 22.261 3.443 -21.864 1.00 72.94 93 LEU A N 1
ATOM 725 C CA . LEU A 1 93 ? 23.572 3.291 -21.227 1.00 72.94 93 LEU A CA 1
ATOM 726 C C . LEU A 1 93 ? 24.225 1.966 -21.628 1.00 72.94 93 LEU A C 1
ATOM 728 O O . LEU A 1 93 ? 25.418 1.928 -21.927 1.00 72.94 93 LEU A O 1
ATOM 732 N N . PHE A 1 94 ? 23.433 0.894 -21.686 1.00 77.94 94 PHE A N 1
ATOM 733 C CA . PHE A 1 94 ? 23.889 -0.424 -22.117 1.00 77.94 94 PHE A CA 1
ATOM 734 C C . PHE A 1 94 ? 24.295 -0.427 -23.598 1.00 77.94 94 PHE A C 1
ATOM 736 O O . PHE A 1 94 ? 25.338 -0.978 -23.958 1.00 77.94 94 PHE A O 1
ATOM 743 N N . LEU A 1 95 ? 23.522 0.256 -24.449 1.00 74.19 95 LEU A N 1
ATOM 744 C CA . LEU A 1 95 ? 23.852 0.492 -25.856 1.00 74.19 95 LEU A CA 1
ATOM 745 C C . LEU A 1 95 ? 25.142 1.311 -25.992 1.00 74.19 95 LEU A C 1
ATOM 747 O O . LEU A 1 95 ? 26.061 0.882 -26.683 1.00 74.19 95 LEU A O 1
ATOM 751 N N . ALA A 1 96 ? 25.264 2.436 -25.283 1.00 69.62 96 ALA A N 1
ATOM 752 C CA . ALA A 1 96 ? 26.463 3.276 -25.315 1.00 69.62 96 ALA A CA 1
ATOM 753 C C . ALA A 1 96 ? 27.724 2.528 -24.842 1.00 69.62 96 ALA A C 1
ATOM 755 O O . ALA A 1 96 ? 28.801 2.703 -25.415 1.00 69.62 96 ALA A O 1
ATOM 756 N N . HIS A 1 97 ? 27.597 1.667 -23.828 1.00 73.12 97 HIS A N 1
ATOM 757 C CA . HIS A 1 97 ? 28.686 0.801 -23.380 1.00 73.12 97 HIS A CA 1
ATOM 758 C C . HIS A 1 97 ? 29.053 -0.252 -24.436 1.00 73.12 97 HIS A C 1
ATOM 760 O O . HIS A 1 97 ? 30.231 -0.439 -24.729 1.00 73.12 97 HIS A O 1
ATOM 766 N N . SER A 1 98 ? 28.058 -0.889 -25.057 1.00 74.12 98 SER A N 1
ATOM 767 C CA . SER A 1 98 ? 28.273 -1.906 -26.096 1.00 74.12 98 SER A CA 1
ATOM 768 C C . SER A 1 98 ? 28.929 -1.322 -27.356 1.00 74.12 98 SER A C 1
ATOM 770 O O . SER A 1 98 ? 29.803 -1.952 -27.948 1.00 74.12 98 SER A O 1
ATOM 772 N N . PHE A 1 99 ? 28.574 -0.091 -27.740 1.00 72.19 99 PHE A N 1
ATOM 773 C CA . PHE A 1 99 ? 29.141 0.586 -28.913 1.00 72.19 99 PHE A CA 1
ATOM 774 C C . PHE A 1 99 ? 30.554 1.141 -28.708 1.00 72.19 99 PHE A C 1
ATOM 776 O O . PHE A 1 99 ? 31.242 1.401 -29.694 1.00 72.19 99 PHE A O 1
ATOM 783 N N . ARG A 1 100 ? 31.033 1.286 -27.464 1.00 67.81 100 ARG A N 1
ATOM 784 C CA . ARG A 1 100 ? 32.392 1.790 -27.186 1.00 67.81 100 ARG A CA 1
ATOM 785 C C . ARG A 1 100 ? 33.501 0.914 -27.768 1.00 67.81 100 ARG A C 1
ATOM 787 O O . ARG A 1 100 ? 34.553 1.440 -28.111 1.00 67.81 100 ARG A O 1
ATOM 794 N N . ASN A 1 101 ? 33.258 -0.389 -27.890 1.00 68.44 101 ASN A N 1
ATOM 795 C CA . ASN A 1 101 ? 34.252 -1.354 -28.366 1.00 68.44 101 ASN A CA 1
ATOM 796 C C . ASN A 1 101 ? 34.131 -1.654 -29.871 1.00 68.44 101 ASN A C 1
ATOM 798 O O . ASN A 1 101 ? 34.922 -2.432 -30.399 1.00 68.44 101 ASN A O 1
ATOM 802 N N . LEU A 1 102 ? 33.149 -1.064 -30.566 1.00 67.62 102 LEU A N 1
ATOM 803 C CA . LEU A 1 102 ? 32.934 -1.283 -31.995 1.00 67.62 102 LEU A CA 1
ATOM 804 C C . LEU A 1 102 ? 33.744 -0.264 -32.820 1.00 67.62 102 LEU A C 1
ATOM 806 O O . LEU A 1 102 ? 33.497 0.946 -32.721 1.00 67.62 102 LEU A O 1
ATOM 810 N N . PRO A 1 103 ? 34.702 -0.720 -33.649 1.00 58.69 103 PRO A N 1
ATOM 811 C CA . PRO A 1 103 ? 35.506 0.172 -34.475 1.00 58.69 103 PRO A CA 1
ATOM 812 C C . PRO A 1 103 ? 34.607 0.920 -35.473 1.00 58.69 103 PRO A C 1
ATOM 814 O O . PRO A 1 103 ? 33.803 0.316 -36.176 1.00 58.69 103 PRO A O 1
ATOM 817 N N . GLY A 1 104 ? 34.719 2.252 -35.502 1.00 66.38 104 GLY A N 1
ATOM 818 C CA . GLY A 1 104 ? 33.942 3.143 -36.379 1.00 66.38 104 GLY A CA 1
ATOM 819 C C . GLY A 1 104 ? 32.703 3.790 -35.741 1.00 66.38 104 GLY A C 1
ATOM 820 O O . GLY A 1 104 ? 32.310 4.872 -36.166 1.00 66.38 104 GLY A O 1
ATOM 821 N N . LEU A 1 105 ? 32.133 3.201 -34.682 1.00 59.88 105 LEU A N 1
ATOM 822 C CA . LEU A 1 105 ? 30.948 3.732 -33.979 1.00 59.88 105 LEU A CA 1
ATOM 823 C C . LEU A 1 105 ? 31.273 4.404 -32.633 1.00 59.88 105 LEU A C 1
ATOM 825 O O . LEU A 1 105 ? 30.463 5.171 -32.119 1.00 59.88 105 LEU A O 1
ATOM 829 N N . GLY A 1 106 ? 32.475 4.195 -32.089 1.00 57.53 106 GLY A N 1
ATOM 830 C CA . GLY A 1 106 ? 32.936 4.749 -30.806 1.00 57.53 106 GLY A CA 1
ATOM 831 C C . GLY A 1 106 ? 33.245 6.255 -30.789 1.00 57.53 106 GLY A C 1
ATOM 832 O O . GLY A 1 106 ? 34.039 6.709 -29.968 1.00 57.53 106 GLY A O 1
ATOM 833 N N . SER A 1 107 ? 32.667 7.048 -31.693 1.00 65.38 107 SER A N 1
ATOM 834 C CA . SER A 1 107 ? 32.840 8.502 -31.657 1.00 65.38 107 SER A CA 1
ATOM 835 C C . SER A 1 107 ? 32.027 9.090 -30.495 1.00 65.38 107 SER A C 1
ATOM 837 O O . SER A 1 107 ? 30.840 8.798 -30.341 1.00 65.38 107 SER A O 1
ATOM 839 N N . GLY A 1 108 ? 32.665 9.902 -29.645 1.00 70.12 108 GLY A N 1
ATOM 840 C CA . GLY A 1 108 ? 32.069 10.396 -28.394 1.00 70.12 108 GLY A CA 1
ATOM 841 C C . GLY A 1 108 ? 30.711 11.092 -28.562 1.00 70.12 108 GLY A C 1
ATOM 842 O O . GLY A 1 108 ? 29.888 11.035 -27.653 1.00 70.12 108 GLY A O 1
ATOM 843 N N . TRP A 1 109 ? 30.435 11.665 -29.739 1.00 71.88 109 TRP A N 1
ATOM 844 C CA . TRP A 1 109 ? 29.170 12.343 -30.035 1.00 71.88 109 TRP A CA 1
ATOM 845 C C . TRP A 1 109 ? 27.961 11.391 -30.086 1.00 71.88 109 TRP A C 1
ATOM 847 O O . TRP A 1 109 ? 26.889 11.753 -29.600 1.00 71.88 109 TRP A O 1
ATOM 857 N N . ILE A 1 110 ? 28.126 10.161 -30.597 1.00 72.94 110 ILE A N 1
ATOM 858 C CA . ILE A 1 110 ? 27.044 9.161 -30.665 1.00 72.94 110 ILE A CA 1
ATOM 859 C C . ILE A 1 110 ? 26.646 8.748 -29.247 1.00 72.94 110 ILE A C 1
ATOM 861 O O . ILE A 1 110 ? 25.464 8.741 -28.905 1.00 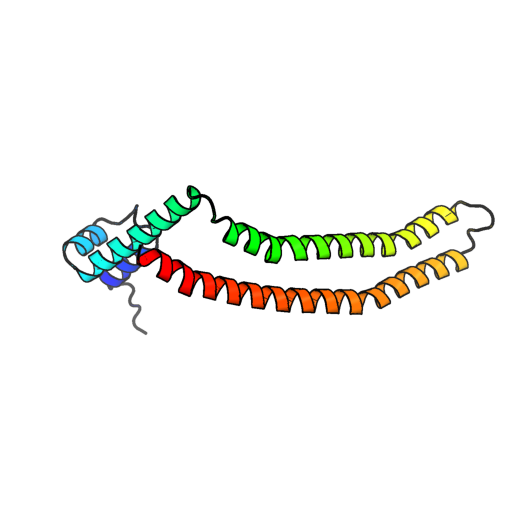72.94 110 ILE A O 1
ATOM 865 N N . ALA A 1 111 ? 27.631 8.488 -28.384 1.00 70.31 111 ALA A N 1
ATOM 866 C CA . ALA A 1 111 ? 27.383 8.165 -26.981 1.00 70.31 111 ALA A CA 1
ATOM 867 C C . ALA A 1 111 ? 26.655 9.307 -26.245 1.00 70.31 111 ALA A C 1
ATOM 869 O O . ALA A 1 111 ? 25.722 9.049 -25.483 1.00 70.31 111 ALA A O 1
ATOM 870 N N . SER A 1 112 ? 27.023 10.566 -26.509 1.00 75.94 112 SER A N 1
ATOM 871 C CA . SER A 1 112 ? 26.341 11.737 -25.945 1.00 75.94 112 SER A CA 1
ATOM 872 C C . SER A 1 112 ? 24.892 11.872 -26.424 1.00 75.94 112 SER A C 1
ATOM 874 O O . SER A 1 112 ? 24.021 12.174 -25.611 1.00 75.94 112 SER A O 1
ATOM 876 N N . MET A 1 113 ? 24.606 11.607 -27.704 1.00 78.44 113 MET A N 1
ATOM 877 C CA . MET A 1 113 ? 23.235 11.618 -28.237 1.00 78.44 113 MET A CA 1
ATOM 878 C C . MET A 1 113 ? 22.361 10.546 -27.575 1.00 78.44 113 MET A C 1
ATOM 880 O O . MET A 1 113 ? 21.236 10.841 -27.175 1.00 78.44 113 MET A O 1
ATOM 884 N N . PHE A 1 114 ? 22.883 9.329 -27.385 1.00 73.94 114 PHE A N 1
ATOM 885 C CA . PHE A 1 114 ? 22.159 8.260 -26.684 1.00 73.94 114 PHE A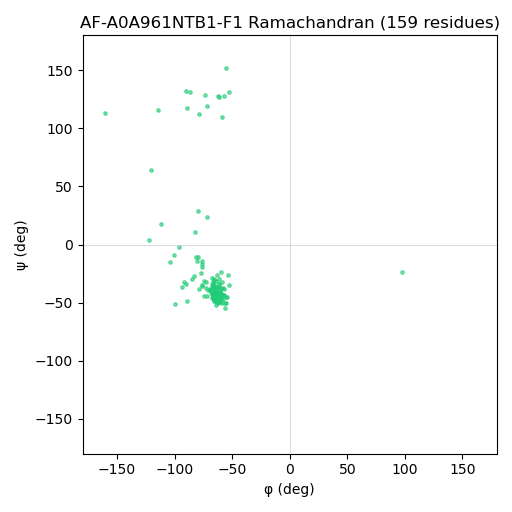 CA 1
ATOM 886 C C . PHE A 1 114 ? 21.917 8.585 -25.205 1.00 73.94 114 PHE A C 1
ATOM 888 O O . PHE A 1 114 ? 20.823 8.339 -24.695 1.00 73.94 114 PHE A O 1
ATOM 895 N N . ALA A 1 115 ? 22.899 9.177 -24.521 1.00 71.69 115 ALA A N 1
ATOM 896 C CA . ALA A 1 115 ? 22.734 9.621 -23.139 1.00 71.69 115 ALA A CA 1
ATOM 897 C C . ALA A 1 115 ? 21.661 10.719 -23.019 1.00 71.69 115 ALA A C 1
ATOM 899 O O . ALA A 1 115 ? 20.776 10.623 -22.167 1.00 71.69 115 ALA A O 1
ATOM 900 N N . LEU A 1 116 ? 21.690 11.720 -23.908 1.00 81.12 116 LEU A N 1
ATOM 901 C CA . LEU A 1 116 ? 20.689 12.789 -23.955 1.00 81.12 116 LEU A CA 1
ATOM 902 C C . LEU A 1 116 ? 19.284 12.228 -24.217 1.00 81.12 116 LEU A C 1
ATOM 904 O O . LEU A 1 116 ? 18.326 12.639 -23.565 1.00 81.12 116 LEU A O 1
ATOM 908 N N . TYR A 1 117 ? 19.168 11.254 -25.123 1.00 79.50 117 TYR A N 1
ATOM 909 C CA . TYR A 1 117 ? 17.905 10.587 -25.431 1.00 79.50 117 TYR A CA 1
ATOM 910 C C . TYR A 1 117 ? 17.338 9.830 -24.219 1.00 79.50 117 TYR A C 1
ATOM 912 O O . TYR A 1 117 ? 16.146 9.932 -23.929 1.00 79.50 117 TYR A O 1
ATOM 920 N N . GLY A 1 118 ? 18.191 9.139 -23.455 1.00 74.50 118 GLY A N 1
ATOM 921 C CA . GLY A 1 118 ? 17.795 8.483 -22.205 1.00 74.50 118 GLY A CA 1
ATOM 922 C C . GLY A 1 118 ? 17.276 9.464 -21.149 1.00 74.50 118 GLY A C 1
ATOM 923 O O . GLY A 1 118 ? 16.234 9.223 -20.538 1.00 74.50 118 GLY A O 1
ATOM 924 N N . VAL A 1 119 ? 17.950 10.606 -20.976 1.00 79.56 119 VAL A N 1
ATOM 925 C CA . VAL A 1 119 ? 17.498 11.668 -20.058 1.00 79.56 119 VAL A CA 1
ATOM 926 C C . VAL A 1 119 ? 16.165 12.262 -20.517 1.00 79.56 119 VAL A C 1
ATOM 928 O O . VAL A 1 119 ? 15.258 12.432 -19.702 1.00 79.56 119 VAL A O 1
ATOM 931 N N . LEU A 1 120 ? 16.008 12.527 -21.815 1.00 81.44 120 LEU A N 1
ATOM 932 C CA . LEU A 1 120 ? 14.771 13.068 -22.383 1.00 81.44 120 LEU A CA 1
ATOM 933 C C . LEU A 1 120 ? 13.575 12.134 -22.136 1.00 81.44 120 LEU A C 1
ATOM 935 O O . LEU A 1 120 ? 12.501 12.591 -21.747 1.00 81.44 120 LEU A O 1
ATOM 939 N N . ILE A 1 121 ? 13.773 10.825 -22.305 1.00 78.69 121 ILE A N 1
ATOM 940 C CA . ILE A 1 121 ? 12.761 9.804 -22.010 1.00 78.69 121 ILE A CA 1
ATOM 941 C C . ILE A 1 121 ? 12.351 9.841 -20.535 1.00 78.69 121 ILE A C 1
ATOM 943 O O . ILE A 1 121 ? 11.157 9.794 -20.238 1.00 78.69 121 ILE A O 1
ATOM 947 N N . LEU A 1 122 ? 13.306 9.951 -19.606 1.00 77.94 122 LEU A N 1
ATOM 948 C CA . LEU A 1 122 ? 12.999 10.031 -18.174 1.00 77.94 122 LEU A CA 1
ATOM 949 C C . LEU A 1 122 ? 12.170 11.278 -17.840 1.00 77.94 122 LEU A C 1
ATOM 951 O O . LEU A 1 122 ? 11.187 11.181 -17.104 1.00 77.94 122 LEU A O 1
ATOM 955 N N . VAL A 1 123 ? 12.516 12.428 -18.426 1.00 81.38 123 VAL A N 1
ATOM 956 C CA . VAL A 1 123 ? 11.760 13.680 -18.257 1.00 81.38 123 VAL A CA 1
ATOM 957 C C . VAL A 1 123 ? 10.333 13.539 -18.796 1.00 81.38 123 VAL A C 1
ATOM 959 O O . VAL A 1 123 ? 9.383 13.949 -18.130 1.00 81.38 123 VAL A O 1
ATOM 962 N N . LEU A 1 124 ? 10.156 12.903 -19.956 1.00 79.81 124 LEU A N 1
ATOM 963 C CA . LEU A 1 124 ? 8.836 12.639 -20.544 1.00 79.81 124 LEU A CA 1
ATOM 964 C C . LEU A 1 124 ? 8.005 11.628 -19.737 1.00 79.81 124 LEU A C 1
ATOM 966 O O . LEU A 1 124 ? 6.776 11.714 -19.726 1.00 79.81 124 LEU A O 1
ATOM 970 N N . MET A 1 125 ? 8.648 10.693 -19.034 1.00 76.81 125 MET A N 1
ATOM 971 C CA . MET A 1 125 ? 7.971 9.712 -18.177 1.00 76.81 125 MET A CA 1
ATOM 972 C C . MET A 1 125 ? 7.513 10.296 -16.834 1.00 76.81 125 MET A C 1
ATOM 974 O O . MET A 1 125 ? 6.548 9.798 -16.252 1.00 76.81 125 MET A O 1
ATOM 978 N N . MET A 1 126 ? 8.142 11.369 -16.349 1.00 77.50 126 MET A N 1
ATOM 979 C CA . MET A 1 126 ? 7.813 12.015 -15.072 1.00 77.50 126 MET A CA 1
ATOM 980 C C . MET A 1 126 ? 6.334 12.447 -14.931 1.00 77.50 126 MET A C 1
ATOM 982 O O . MET A 1 126 ? 5.711 12.073 -13.933 1.00 77.50 126 MET A O 1
ATOM 986 N N . PRO A 1 127 ? 5.710 13.167 -15.889 1.00 78.75 127 PRO A N 1
ATOM 987 C CA . PRO A 1 127 ? 4.292 13.529 -15.785 1.00 78.75 127 PRO A CA 1
ATOM 988 C C . PRO A 1 127 ? 3.362 12.310 -15.850 1.00 78.75 127 PRO A C 1
ATOM 990 O O . PRO A 1 127 ? 2.313 12.298 -15.201 1.00 78.75 127 PRO A O 1
ATOM 993 N N . LEU A 1 128 ? 3.754 11.263 -16.584 1.00 74.88 128 LEU A N 1
ATOM 994 C CA . LEU A 1 128 ? 2.998 10.014 -16.668 1.00 74.88 128 LEU A CA 1
ATOM 995 C C . LEU A 1 128 ? 3.014 9.279 -15.320 1.00 74.88 128 LEU A C 1
ATOM 997 O O . LEU A 1 128 ? 1.968 8.872 -14.814 1.00 74.88 128 LEU A O 1
ATOM 1001 N N . ALA A 1 129 ? 4.195 9.178 -14.704 1.00 73.31 129 ALA A N 1
ATOM 1002 C CA . ALA A 1 129 ? 4.371 8.618 -13.370 1.00 73.31 129 ALA A CA 1
ATOM 1003 C C . ALA A 1 129 ? 3.563 9.403 -12.325 1.00 73.31 129 ALA A C 1
ATOM 1005 O O . ALA A 1 129 ? 2.875 8.798 -11.503 1.00 73.31 129 ALA A O 1
ATOM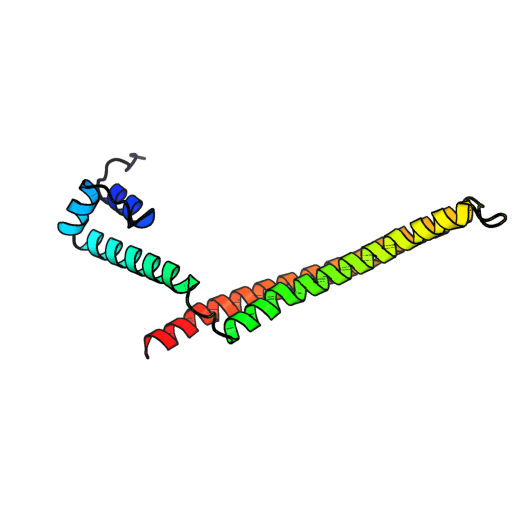 1006 N N . PHE A 1 130 ? 3.563 10.737 -12.408 1.00 76.50 130 PHE A N 1
ATOM 1007 C CA . PHE A 1 130 ? 2.780 11.599 -11.521 1.00 76.50 130 PHE A CA 1
ATOM 1008 C C . PHE A 1 130 ? 1.264 11.388 -11.667 1.00 76.50 130 PHE A C 1
ATOM 1010 O O . PHE A 1 130 ? 0.560 11.255 -10.6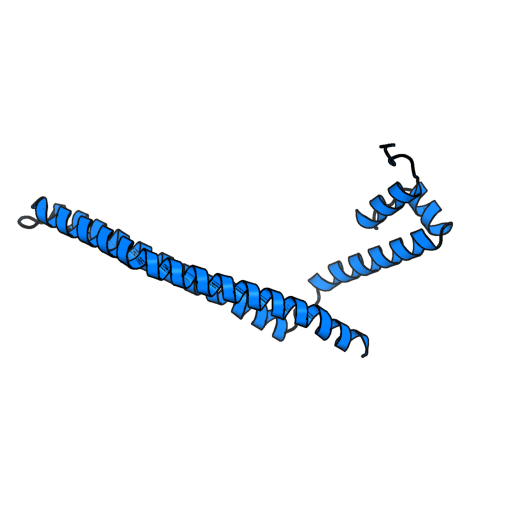65 1.00 76.50 130 PHE A O 1
ATOM 1017 N N . GLN A 1 131 ? 0.742 11.291 -12.895 1.00 76.19 131 GLN A N 1
ATOM 1018 C CA . GLN A 1 131 ? -0.679 10.990 -13.120 1.00 76.19 131 GLN A CA 1
ATOM 1019 C C . GLN A 1 131 ? -1.084 9.620 -12.570 1.00 76.19 131 GLN A C 1
ATOM 1021 O O . GLN A 1 131 ? -2.159 9.482 -11.983 1.00 76.19 131 GLN A O 1
ATOM 1026 N N . ILE A 1 132 ? -0.243 8.605 -12.771 1.00 71.75 132 ILE A N 1
ATOM 1027 C CA . ILE A 1 132 ? -0.500 7.247 -12.284 1.00 71.75 132 ILE A CA 1
ATOM 1028 C C . ILE A 1 132 ? -0.474 7.221 -10.759 1.00 71.75 132 ILE A C 1
ATOM 1030 O O . ILE A 1 132 ? -1.349 6.605 -10.152 1.00 71.75 132 ILE A O 1
ATOM 1034 N N . PHE A 1 133 ? 0.488 7.910 -10.144 1.00 73.50 133 PHE A N 1
ATOM 1035 C CA . PHE A 1 133 ? 0.555 8.066 -8.697 1.00 73.50 133 PHE A CA 1
ATOM 1036 C C . PHE A 1 133 ? -0.739 8.685 -8.163 1.00 73.50 133 PHE A C 1
ATOM 1038 O O . PHE A 1 133 ? -1.430 8.051 -7.372 1.00 73.50 133 PHE A O 1
ATOM 1045 N N . ARG A 1 134 ? -1.137 9.846 -8.695 1.00 77.38 134 ARG A N 1
ATOM 1046 C CA . ARG A 1 134 ? -2.345 10.557 -8.261 1.00 77.38 134 ARG A CA 1
ATOM 1047 C C . ARG A 1 134 ? -3.616 9.709 -8.408 1.00 77.38 134 ARG A C 1
ATOM 1049 O O . ARG A 1 134 ? -4.361 9.567 -7.448 1.00 77.38 134 ARG A O 1
ATOM 1056 N N . LYS A 1 135 ? -3.817 9.051 -9.559 1.00 75.06 135 LYS A N 1
ATOM 1057 C CA . LYS A 1 135 ? -4.970 8.151 -9.772 1.00 75.06 135 LYS A CA 1
ATOM 1058 C C . LYS A 1 135 ? -5.002 6.962 -8.812 1.00 75.06 135 LYS A C 1
ATOM 1060 O O . LYS A 1 135 ? -6.085 6.469 -8.503 1.00 75.06 135 LYS A O 1
ATOM 1065 N N . ASN A 1 136 ? -3.845 6.438 -8.415 1.00 68.88 136 ASN A N 1
ATOM 1066 C CA . ASN A 1 136 ? -3.796 5.337 -7.459 1.00 68.88 136 ASN A CA 1
ATOM 1067 C C . ASN A 1 136 ? -4.069 5.822 -6.033 1.00 68.88 136 ASN A C 1
ATOM 1069 O O . ASN A 1 136 ? -4.741 5.100 -5.307 1.00 68.88 136 ASN A O 1
ATOM 1073 N N . THR A 1 137 ? -3.630 7.029 -5.662 1.00 73.00 137 THR A N 1
ATOM 1074 C CA . THR A 1 137 ? -3.958 7.649 -4.368 1.00 73.00 137 THR A CA 1
ATOM 1075 C C . THR A 1 137 ? -5.465 7.852 -4.215 1.00 73.00 137 THR A C 1
ATOM 1077 O O . THR A 1 137 ? -6.035 7.359 -3.246 1.00 73.00 137 THR A O 1
ATOM 1080 N N . ASP A 1 138 ? -6.129 8.434 -5.220 1.00 73.81 138 ASP A N 1
ATOM 1081 C CA . ASP A 1 138 ? -7.587 8.651 -5.204 1.00 73.81 138 ASP A CA 1
ATOM 1082 C C . ASP A 1 138 ? -8.362 7.319 -5.076 1.00 73.81 138 ASP A C 1
ATOM 1084 O O . ASP A 1 138 ? -9.369 7.209 -4.378 1.00 73.81 138 ASP A O 1
ATOM 1088 N N . ARG A 1 139 ? -7.875 6.253 -5.730 1.00 69.69 139 ARG A N 1
ATOM 1089 C CA . ARG A 1 139 ? -8.453 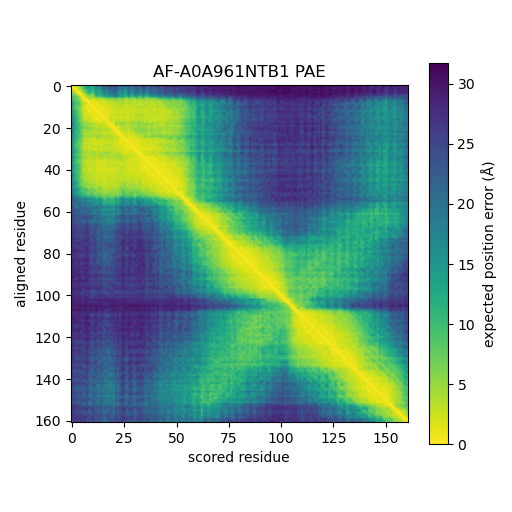4.902 -5.600 1.00 69.69 139 ARG A CA 1
ATOM 1090 C C . ARG A 1 139 ? -8.256 4.303 -4.213 1.00 69.69 139 ARG A C 1
ATOM 1092 O O . ARG A 1 139 ? -9.103 3.529 -3.775 1.00 69.69 139 ARG A O 1
ATOM 1099 N N . LEU A 1 140 ? -7.138 4.609 -3.564 1.00 67.69 140 LEU A N 1
ATOM 1100 C CA . LEU A 1 140 ? -6.817 4.120 -2.228 1.00 67.69 140 LEU A CA 1
ATOM 1101 C C . LEU A 1 140 ? -7.719 4.780 -1.179 1.00 67.69 140 LEU A C 1
ATOM 1103 O O . LEU A 1 140 ? -8.202 4.093 -0.282 1.00 67.69 140 LEU A O 1
ATOM 1107 N N . GLU A 1 141 ? -8.009 6.072 -1.344 1.00 71.75 141 GLU A N 1
ATOM 1108 C CA . GLU A 1 141 ? -8.996 6.795 -0.534 1.00 71.75 141 GLU A CA 1
ATOM 1109 C C . GLU A 1 141 ? -10.402 6.218 -0.726 1.00 71.75 141 GLU A C 1
ATOM 1111 O O . GLU A 1 141 ? -11.029 5.805 0.245 1.00 71.75 141 GLU A O 1
ATOM 1116 N N . HIS A 1 142 ? -10.854 6.034 -1.970 1.00 73.62 142 HIS A N 1
ATOM 1117 C CA . HIS A 1 142 ? -12.153 5.401 -2.224 1.00 73.62 142 HIS A CA 1
ATOM 1118 C C . HIS A 1 142 ? -12.258 3.966 -1.70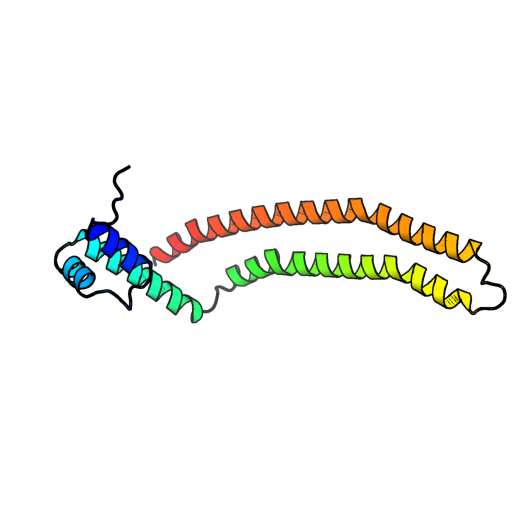0 1.00 73.62 142 HIS A C 1
ATOM 1120 O O . HIS A 1 142 ? -13.336 3.528 -1.286 1.00 73.62 142 HIS A O 1
ATOM 1126 N N . PHE A 1 143 ? -11.158 3.211 -1.725 1.00 71.62 143 PHE A N 1
ATOM 1127 C CA . PHE A 1 143 ? -11.119 1.888 -1.117 1.00 71.62 143 PHE A CA 1
ATOM 1128 C C . PHE A 1 143 ? -11.282 1.961 0.398 1.00 71.62 143 PHE A C 1
ATOM 1130 O O . PHE A 1 143 ? -12.059 1.180 0.942 1.00 71.62 143 PHE A O 1
ATOM 1137 N N . LYS A 1 144 ? -10.577 2.885 1.063 1.00 74.00 144 LYS A N 1
ATOM 1138 C CA . LYS A 1 144 ? -10.713 3.112 2.503 1.00 74.00 144 LYS A CA 1
ATOM 1139 C C . LYS A 1 144 ? -12.166 3.428 2.856 1.00 74.00 144 LYS A C 1
ATOM 1141 O O . LYS A 1 144 ? -12.729 2.730 3.691 1.00 74.00 144 LYS A O 1
ATOM 1146 N N . ASP A 1 145 ? -12.789 4.370 2.152 1.00 79.38 145 ASP A N 1
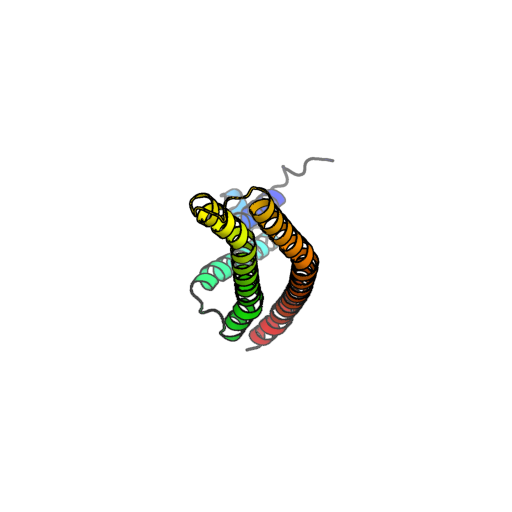ATOM 1147 C CA . ASP A 1 145 ? -14.184 4.750 2.399 1.00 79.38 145 ASP A CA 1
ATOM 1148 C C . ASP A 1 145 ? -15.141 3.565 2.191 1.00 79.38 145 ASP A C 1
ATOM 1150 O O . ASP A 1 145 ? -16.014 3.305 3.014 1.00 79.38 145 ASP A O 1
ATOM 1154 N N . SER A 1 146 ? -14.942 2.784 1.123 1.00 73.38 146 SER A N 1
ATOM 1155 C CA . SER A 1 146 ? -15.756 1.589 0.844 1.00 73.38 146 SER A CA 1
ATOM 1156 C C . SER A 1 146 ? -15.556 0.478 1.881 1.00 73.38 146 SER A C 1
ATOM 1158 O O . SER A 1 146 ? -16.462 -0.317 2.135 1.00 73.38 146 SER A O 1
ATOM 1160 N N . PHE A 1 147 ? -14.351 0.372 2.440 1.00 74.00 147 PHE A N 1
ATOM 1161 C CA . PHE A 1 147 ? -14.017 -0.602 3.469 1.00 74.00 147 PHE A CA 1
ATOM 1162 C C . PHE A 1 147 ? -14.626 -0.211 4.816 1.00 74.00 147 PHE A C 1
ATOM 1164 O O . PHE A 1 147 ? -15.233 -1.063 5.467 1.00 74.00 147 PHE A O 1
ATOM 1171 N N . ASP A 1 148 ? -14.523 1.065 5.186 1.00 77.69 148 ASP A N 1
ATOM 1172 C CA . ASP A 1 148 ? -15.147 1.626 6.384 1.00 77.69 148 ASP A CA 1
ATOM 1173 C C . ASP A 1 148 ? -16.674 1.460 6.314 1.00 77.69 148 ASP A C 1
ATOM 1175 O O . ASP A 1 148 ? -17.278 0.935 7.252 1.00 77.69 148 ASP A O 1
ATOM 1179 N N . ASP A 1 149 ? -17.283 1.759 5.163 1.00 81.06 149 ASP A N 1
ATOM 1180 C CA . ASP A 1 149 ? -18.721 1.586 4.936 1.00 81.06 149 ASP A CA 1
ATOM 1181 C C . ASP A 1 149 ? -19.157 0.109 5.026 1.00 81.06 149 ASP A C 1
ATOM 1183 O O . ASP A 1 149 ? -20.166 -0.231 5.656 1.00 81.06 149 ASP A O 1
ATOM 1187 N N . TYR A 1 150 ? -18.358 -0.811 4.471 1.00 75.75 150 TYR A N 1
ATOM 1188 C CA . TYR A 1 150 ? -18.613 -2.249 4.584 1.00 75.75 150 TYR A CA 1
ATOM 1189 C C . TYR A 1 150 ? -18.477 -2.761 6.023 1.00 75.75 150 TYR A C 1
ATOM 1191 O O . TYR A 1 150 ? -19.261 -3.614 6.446 1.00 75.75 150 TYR A O 1
ATOM 1199 N N . ILE A 1 151 ? -17.498 -2.277 6.789 1.00 76.31 151 ILE A N 1
ATOM 1200 C CA . ILE A 1 151 ? -17.363 -2.618 8.209 1.00 76.31 151 ILE A CA 1
ATOM 1201 C C . ILE A 1 151 ? -18.566 -2.080 8.980 1.00 76.31 151 ILE A C 1
ATOM 1203 O O . ILE A 1 151 ? -19.181 -2.830 9.740 1.00 76.31 151 ILE A O 1
ATOM 1207 N N . GLU A 1 152 ? -18.945 -0.825 8.760 1.00 78.38 152 GLU A N 1
ATOM 1208 C CA . GLU A 1 152 ? -20.019 -0.187 9.509 1.00 78.38 152 GLU A CA 1
ATOM 1209 C C . GLU A 1 152 ? -21.385 -0.835 9.239 1.00 78.38 152 GLU A C 1
ATOM 1211 O O . GLU A 1 152 ? -22.112 -1.163 10.183 1.00 78.38 152 GLU A O 1
ATOM 1216 N N . HIS A 1 153 ? -21.721 -1.090 7.974 1.00 76.88 153 HIS A N 1
ATOM 1217 C CA . HIS A 1 153 ? -23.033 -1.608 7.579 1.00 76.88 153 HIS A CA 1
ATOM 1218 C C . HIS A 1 153 ? -23.070 -3.140 7.478 1.00 76.88 153 HIS A C 1
ATOM 1220 O O . HIS A 1 153 ? -24.055 -3.775 7.870 1.00 76.88 153 HIS A O 1
ATOM 1226 N N . GLY A 1 154 ? -21.988 -3.769 7.015 1.00 61.78 154 GLY A N 1
ATOM 1227 C CA . GLY A 1 154 ? -21.895 -5.220 6.833 1.00 61.78 154 GLY A CA 1
ATOM 1228 C C . GLY A 1 154 ?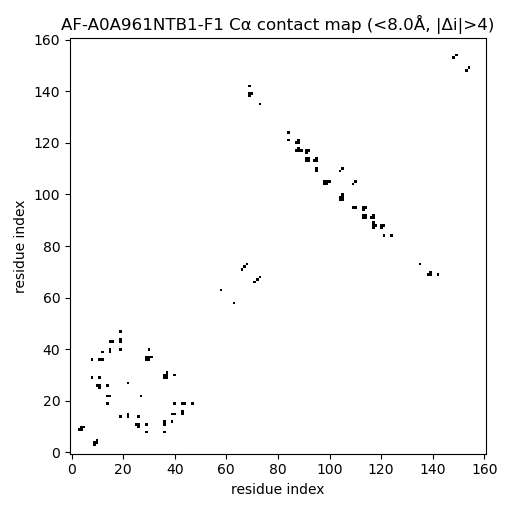 -21.790 -6.000 8.145 1.00 61.78 154 GLY A C 1
ATOM 1229 O O . GLY A 1 154 ? -22.421 -7.052 8.277 1.00 61.78 154 GLY A O 1
ATOM 1230 N N . LEU A 1 155 ? -21.071 -5.486 9.153 1.00 58.72 155 LEU A N 1
ATOM 1231 C CA . LEU A 1 155 ? -21.044 -6.120 10.482 1.00 58.72 155 LEU A CA 1
ATOM 1232 C C . LEU A 1 155 ? -22.355 -5.919 11.245 1.00 58.72 155 LEU A C 1
ATOM 1234 O O . LEU A 1 155 ? -22.760 -6.816 11.983 1.00 58.72 155 LEU A O 1
ATOM 1238 N N . ARG A 1 156 ? -23.053 -4.790 11.049 1.00 59.31 156 ARG A N 1
ATOM 1239 C CA . ARG A 1 156 ? -24.393 -4.585 11.626 1.00 59.31 156 ARG A CA 1
ATOM 1240 C C . ARG A 1 156 ? -25.394 -5.593 11.065 1.00 59.31 156 ARG A C 1
ATOM 1242 O O . ARG A 1 156 ? -26.135 -6.183 11.843 1.00 59.31 156 ARG A O 1
ATOM 1249 N N . ALA A 1 157 ? -25.362 -5.865 9.759 1.00 56.00 157 ALA A N 1
ATOM 1250 C CA . ALA A 1 157 ? -26.234 -6.858 9.125 1.00 56.00 157 ALA A CA 1
ATOM 1251 C C . ALA A 1 157 ? -25.991 -8.301 9.620 1.00 56.00 157 ALA A C 1
ATOM 1253 O O . ALA A 1 157 ? -26.927 -9.092 9.699 1.00 56.00 157 ALA A O 1
ATOM 1254 N N . LEU A 1 158 ? -24.754 -8.638 10.002 1.00 54.53 158 LEU A N 1
ATOM 1255 C CA . LEU A 1 158 ? -24.403 -9.935 10.599 1.00 54.53 158 LEU A CA 1
ATOM 1256 C C . LEU A 1 158 ? -24.734 -10.041 12.097 1.00 54.53 158 LEU A C 1
ATOM 1258 O O . LEU A 1 158 ? -24.735 -11.145 12.627 1.00 54.53 158 LEU A O 1
ATOM 1262 N N . ARG A 1 159 ? -25.020 -8.926 12.786 1.00 49.31 159 ARG A N 1
ATOM 1263 C CA . ARG A 1 159 ? -25.377 -8.904 14.219 1.00 49.31 159 ARG A CA 1
ATOM 1264 C C . ARG A 1 159 ? -26.855 -9.236 14.484 1.00 49.31 159 ARG A C 1
ATOM 1266 O O . ARG A 1 159 ? -27.222 -9.437 15.636 1.00 49.31 159 ARG A O 1
ATOM 1273 N N . PHE A 1 160 ? -27.683 -9.287 13.438 1.00 50.00 160 PHE A N 1
ATOM 1274 C CA . PHE A 1 160 ? -29.123 -9.585 13.504 1.00 50.00 160 PHE A CA 1
ATOM 1275 C C . PHE A 1 160 ? -29.508 -10.934 12.864 1.00 50.00 160 PHE A C 1
ATOM 1277 O O . PHE A 1 160 ? -30.679 -11.167 12.568 1.00 50.00 160 PHE A O 1
ATOM 1284 N N . ARG A 1 161 ? -28.535 -11.823 12.653 1.00 42.09 161 ARG A N 1
ATOM 1285 C CA . ARG A 1 161 ? -28.743 -13.237 12.313 1.00 42.09 161 ARG A CA 1
ATOM 1286 C C . ARG A 1 161 ? -28.088 -14.111 13.367 1.00 42.09 161 ARG A C 1
ATOM 1288 O O . ARG A 1 161 ? -28.654 -15.191 13.621 1.00 42.09 161 ARG A O 1
#